Protein AF-A0A8J8EJA3-F1 (afdb_monomer)

Structure (mmCIF, N/CA/C/O backbone):
data_AF-A0A8J8EJA3-F1
#
_entry.id   AF-A0A8J8EJA3-F1
#
loop_
_atom_site.group_PDB
_atom_site.id
_atom_site.type_symbol
_atom_site.label_atom_id
_atom_site.label_alt_id
_atom_site.label_comp_id
_atom_site.label_asym_id
_atom_site.label_entity_id
_atom_site.label_seq_id
_atom_site.pdbx_PDB_ins_code
_atom_site.Cartn_x
_atom_site.Cartn_y
_atom_site.Cartn_z
_atom_site.occupancy
_atom_site.B_iso_or_equiv
_atom_site.auth_seq_id
_atom_site.auth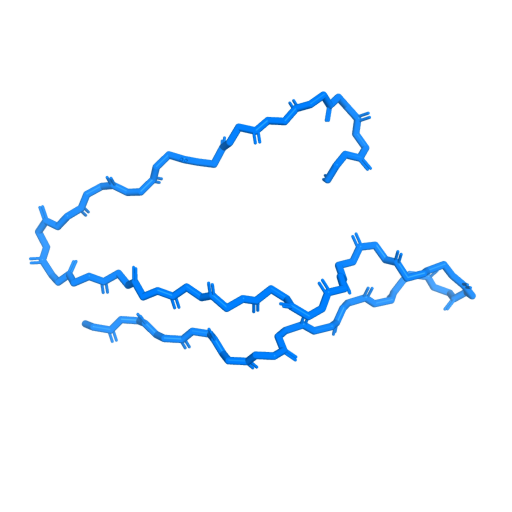_comp_id
_atom_site.auth_asym_id
_atom_site.auth_atom_id
_atom_site.pdbx_PDB_model_num
ATOM 1 N N . MET A 1 1 ? -11.829 -4.775 12.011 1.00 92.44 1 MET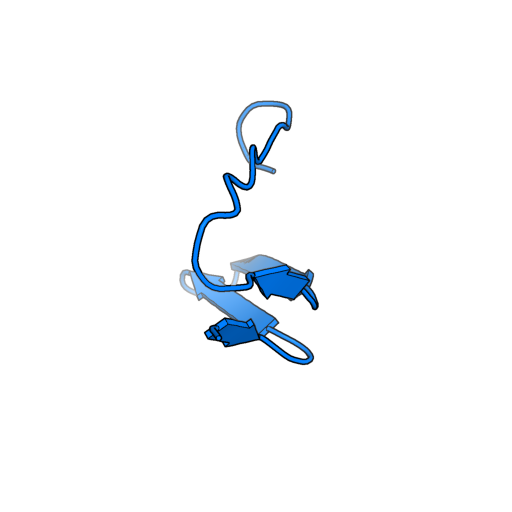 A N 1
ATOM 2 C CA . MET A 1 1 ? -10.451 -5.296 12.021 1.00 92.44 1 MET A CA 1
ATOM 3 C C . MET A 1 1 ? -10.155 -5.836 10.638 1.00 92.44 1 MET A C 1
ATOM 5 O O . MET A 1 1 ? -10.865 -6.728 10.187 1.00 92.44 1 MET A O 1
ATOM 9 N N . ILE A 1 2 ? -9.202 -5.217 9.951 1.00 97.75 2 ILE A N 1
ATOM 10 C CA . ILE A 1 2 ? -8.679 -5.628 8.647 1.00 97.75 2 ILE A CA 1
ATOM 11 C C . ILE A 1 2 ? -7.238 -6.067 8.879 1.00 97.75 2 ILE A C 1
ATOM 13 O O . ILE A 1 2 ? -6.516 -5.390 9.606 1.00 97.75 2 ILE A O 1
ATOM 17 N N . ILE A 1 3 ? -6.847 -7.185 8.276 1.00 98.00 3 ILE A N 1
ATOM 18 C CA . ILE A 1 3 ? -5.493 -7.731 8.354 1.00 98.00 3 ILE A CA 1
ATOM 19 C C . ILE A 1 3 ? -5.087 -8.133 6.936 1.00 98.00 3 ILE A C 1
ATOM 21 O O . ILE A 1 3 ? -5.857 -8.795 6.236 1.00 98.00 3 ILE A O 1
ATOM 25 N N . ALA A 1 4 ? -3.895 -7.721 6.521 1.00 97.69 4 ALA A N 1
ATOM 26 C CA . ALA A 1 4 ? -3.200 -8.261 5.364 1.00 97.69 4 ALA A CA 1
ATOM 27 C C . ALA A 1 4 ? -1.874 -8.849 5.846 1.00 97.69 4 ALA A C 1
ATOM 29 O O . ALA A 1 4 ? -1.107 -8.151 6.502 1.00 97.69 4 ALA A O 1
ATOM 30 N N . GLU A 1 5 ? -1.616 -10.111 5.513 1.00 98.19 5 GLU A N 1
ATOM 31 C CA . GLU A 1 5 ? -0.390 -10.830 5.868 1.00 98.19 5 GLU A CA 1
ATOM 32 C C . GLU A 1 5 ? 0.328 -11.246 4.590 1.00 98.19 5 GLU A C 1
ATOM 34 O O . GLU A 1 5 ? -0.2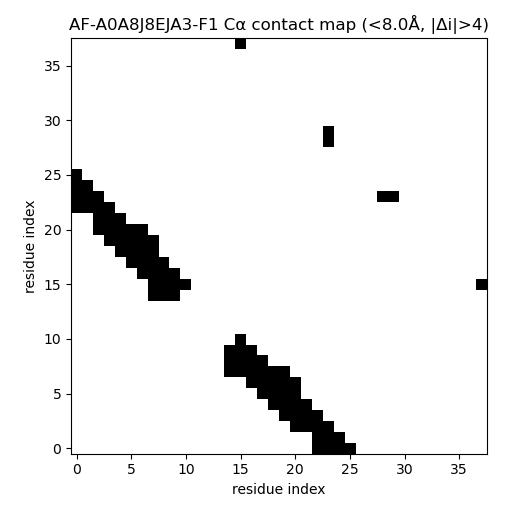94 -11.805 3.682 1.00 98.19 5 GLU A O 1
ATOM 39 N N . ASN A 1 6 ? 1.628 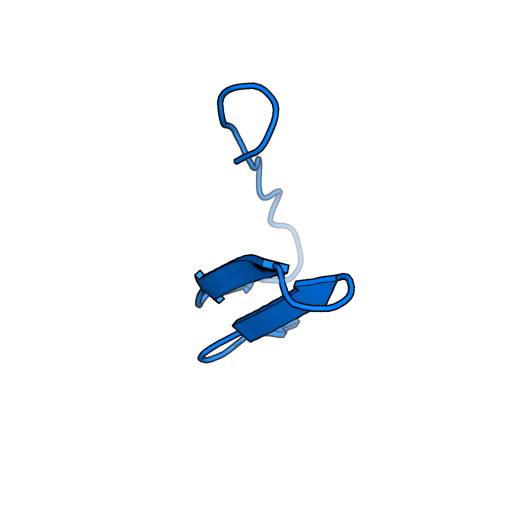-10.955 4.520 1.00 98.19 6 ASN A N 1
ATOM 40 C CA . ASN A 1 6 ? 2.509 -11.353 3.421 1.00 98.19 6 ASN A CA 1
ATOM 41 C C . ASN A 1 6 ? 1.918 -11.037 2.032 1.00 98.19 6 ASN A C 1
ATOM 43 O O . ASN A 1 6 ? 1.939 -11.867 1.114 1.00 98.19 6 ASN A O 1
ATOM 47 N N . LEU A 1 7 ? 1.343 -9.840 1.873 1.00 97.81 7 LEU A N 1
ATOM 48 C CA . LEU A 1 7 ? 0.666 -9.438 0.647 1.00 97.81 7 LEU A CA 1
ATOM 49 C C . LEU A 1 7 ? 1.673 -9.314 -0.495 1.00 97.81 7 LEU A C 1
ATOM 51 O O . LEU A 1 7 ? 2.688 -8.629 -0.386 1.00 97.81 7 LEU A O 1
ATOM 55 N N . ASN A 1 8 ? 1.352 -9.958 -1.613 1.00 97.88 8 ASN A N 1
ATOM 56 C CA . ASN A 1 8 ? 2.150 -9.940 -2.827 1.00 97.88 8 ASN A CA 1
ATOM 57 C C . ASN A 1 8 ? 1.256 -9.662 -4.032 1.00 97.88 8 ASN A C 1
ATOM 59 O O . ASN A 1 8 ? 0.296 -10.396 -4.264 1.00 97.88 8 ASN A O 1
ATOM 63 N N . ILE A 1 9 ? 1.567 -8.615 -4.798 1.00 97.50 9 ILE A N 1
ATOM 64 C CA . ILE A 1 9 ? 0.778 -8.204 -5.968 1.00 97.50 9 ILE A CA 1
ATOM 65 C C . ILE A 1 9 ? 1.688 -8.113 -7.185 1.00 97.50 9 ILE A C 1
ATOM 67 O O . ILE A 1 9 ? 2.748 -7.489 -7.133 1.00 97.50 9 ILE A O 1
ATOM 71 N N . TYR A 1 10 ? 1.238 -8.716 -8.284 1.00 98.00 10 TYR A N 1
ATOM 72 C CA . TYR A 1 10 ? 1.935 -8.736 -9.564 1.00 98.00 10 TYR A CA 1
ATOM 73 C C . TYR A 1 10 ? 1.072 -8.097 -10.653 1.00 98.00 10 TYR A C 1
ATOM 75 O O . TYR A 1 10 ? -0.118 -8.394 -10.761 1.00 98.00 10 TYR A O 1
ATOM 83 N N . TYR A 1 11 ? 1.697 -7.263 -11.477 1.00 96.75 11 TYR A N 1
ATOM 84 C CA . TYR A 1 11 ? 1.173 -6.807 -12.759 1.00 96.75 11 TYR A CA 1
ATOM 85 C C . TYR A 1 11 ? 2.084 -7.367 -13.851 1.00 96.75 11 TYR A C 1
ATOM 87 O O . TYR A 1 11 ? 3.254 -6.993 -13.944 1.00 96.75 11 TYR A O 1
ATOM 95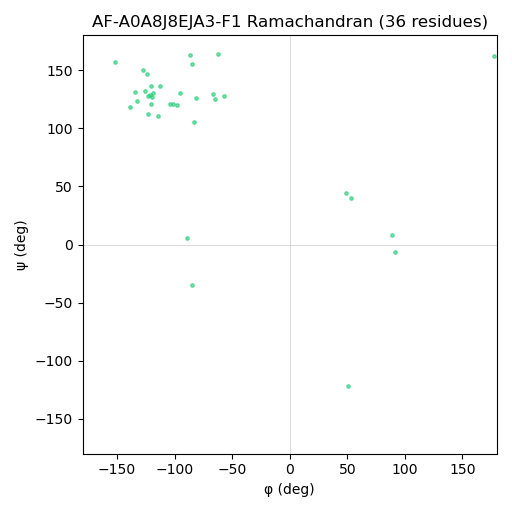 N N . ASP A 1 12 ? 1.569 -8.306 -14.641 1.00 96.44 12 ASP A N 1
ATOM 96 C CA . ASP A 1 12 ? 2.360 -9.123 -15.567 1.00 96.44 12 ASP A CA 1
ATOM 97 C C . ASP A 1 12 ? 3.580 -9.761 -14.868 1.00 96.44 12 ASP A C 1
ATOM 99 O O . ASP A 1 12 ? 3.438 -10.478 -13.878 1.00 96.44 12 ASP A O 1
ATOM 103 N N . ASN A 1 1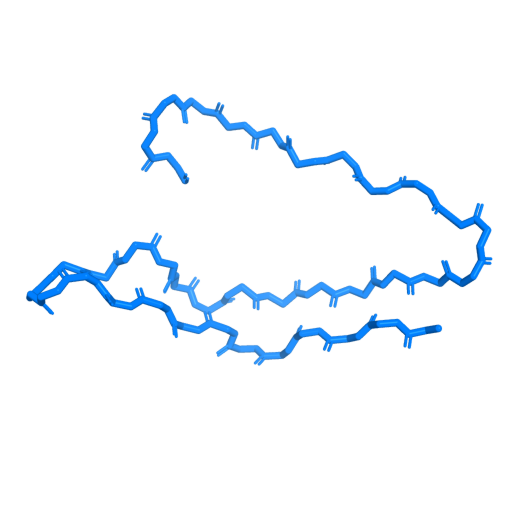3 ? 4.790 -9.480 -15.361 1.00 95.31 13 ASN A N 1
ATOM 104 C CA . ASN A 1 13 ? 6.049 -9.973 -14.798 1.00 95.31 13 ASN A CA 1
ATOM 105 C C . ASN A 1 13 ? 6.635 -9.040 -13.724 1.00 95.31 13 ASN A C 1
A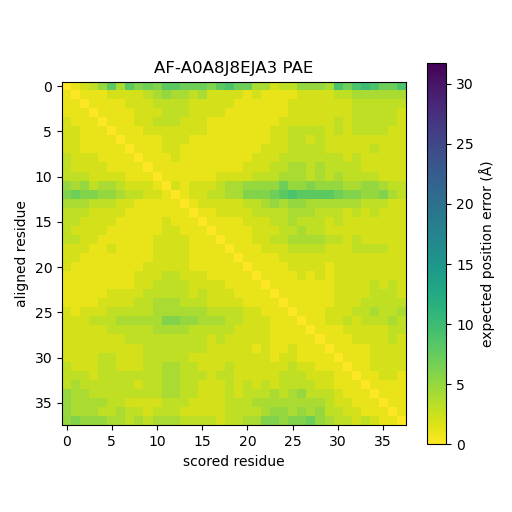TOM 107 O O . ASN A 1 13 ? 7.759 -9.256 -13.271 1.00 95.31 13 ASN A O 1
ATOM 111 N N . HIS A 1 14 ? 5.921 -7.980 -13.342 1.00 96.38 14 HIS A N 1
ATOM 112 C CA . HIS A 1 14 ? 6.383 -7.000 -12.369 1.00 96.38 14 HIS A CA 1
ATOM 113 C C . HIS A 1 14 ? 5.695 -7.201 -11.016 1.00 96.38 14 HIS A C 1
ATOM 115 O O . HIS A 1 14 ? 4.472 -7.121 -10.910 1.00 96.38 14 HIS A O 1
ATOM 121 N N . ARG A 1 15 ? 6.485 -7.436 -9.964 1.00 96.25 15 ARG A N 1
ATOM 122 C CA . ARG A 1 15 ? 6.000 -7.498 -8.580 1.00 96.25 15 ARG A CA 1
ATOM 123 C C . ARG A 1 15 ? 5.902 -6.080 -8.029 1.00 96.25 15 ARG A C 1
ATOM 125 O O . ARG A 1 15 ? 6.925 -5.470 -7.744 1.00 96.25 15 ARG A O 1
ATOM 132 N N . ALA A 1 16 ? 4.680 -5.572 -7.916 1.00 97.25 16 ALA A N 1
ATOM 133 C CA . ALA A 1 16 ? 4.418 -4.221 -7.429 1.00 97.25 16 ALA A CA 1
ATOM 134 C C . ALA A 1 16 ? 4.360 -4.149 -5.902 1.00 97.25 16 ALA A C 1
ATOM 136 O O . ALA A 1 16 ? 4.804 -3.167 -5.330 1.00 97.25 16 ALA A O 1
ATOM 137 N N . ILE A 1 17 ? 3.845 -5.190 -5.242 1.00 97.44 17 ILE A N 1
ATOM 138 C CA . ILE A 1 17 ? 3.835 -5.285 -3.779 1.00 97.44 17 ILE A CA 1
ATOM 139 C C . ILE A 1 17 ? 4.594 -6.543 -3.375 1.00 97.44 17 ILE A C 1
ATOM 141 O O . ILE A 1 17 ? 4.310 -7.634 -3.882 1.00 97.44 17 ILE A O 1
ATOM 145 N N . GLU A 1 18 ? 5.550 -6.384 -2.467 1.00 97.25 18 GLU A N 1
ATOM 146 C CA . GLU A 1 18 ? 6.393 -7.452 -1.942 1.00 97.25 18 GLU A CA 1
ATOM 147 C C . GLU A 1 18 ? 6.271 -7.521 -0.419 1.00 97.25 18 GLU A C 1
ATOM 149 O O . GLU A 1 18 ? 6.710 -6.621 0.289 1.00 97.25 18 GLU A O 1
ATOM 154 N N . ASP A 1 19 ? 5.678 -8.616 0.055 1.00 97.88 19 ASP A N 1
ATOM 155 C CA . ASP A 1 19 ? 5.621 -9.014 1.466 1.00 97.88 19 ASP A CA 1
ATOM 156 C C . ASP A 1 19 ? 5.077 -7.944 2.433 1.00 97.88 19 ASP A C 1
ATOM 158 O O . ASP A 1 19 ? 5.561 -7.761 3.550 1.00 97.88 19 ASP A O 1
ATOM 162 N N . VAL A 1 20 ? 4.037 -7.220 2.012 1.00 97.75 20 VAL A N 1
ATOM 163 C CA . VAL A 1 20 ? 3.438 -6.173 2.847 1.00 97.75 20 VAL A CA 1
ATOM 164 C C . VAL A 1 20 ? 2.482 -6.787 3.867 1.00 97.75 20 VAL A C 1
ATOM 166 O O . VAL A 1 20 ? 1.542 -7.494 3.510 1.00 97.75 20 VAL A O 1
ATOM 169 N N . THR A 1 21 ? 2.702 -6.470 5.143 1.00 98.25 21 THR A N 1
ATOM 170 C CA . THR A 1 21 ? 1.838 -6.878 6.258 1.00 98.25 21 THR A CA 1
ATOM 171 C C . THR A 1 21 ? 1.360 -5.645 7.016 1.00 98.25 21 THR A C 1
ATOM 173 O O . THR A 1 21 ? 2.175 -4.806 7.399 1.00 98.25 21 THR A O 1
ATOM 176 N N . PHE A 1 22 ? 0.047 -5.516 7.221 1.00 97.88 22 PHE A N 1
ATOM 177 C CA . PHE A 1 22 ? -0.531 -4.437 8.023 1.00 97.88 22 PHE A CA 1
ATOM 178 C C . PHE A 1 22 ? -1.859 -4.841 8.667 1.00 97.88 22 PHE A C 1
ATOM 180 O O . PHE A 1 22 ? -2.591 -5.697 8.168 1.00 97.88 22 PHE A O 1
ATOM 187 N N . GLU A 1 23 ? -2.191 -4.147 9.752 1.00 98.19 23 GLU A N 1
ATOM 188 C CA . GLU A 1 23 ? -3.454 -4.275 10.470 1.00 98.19 23 GLU A CA 1
ATOM 189 C C . GLU A 1 23 ? -4.136 -2.908 10.558 1.00 98.19 23 GLU A C 1
ATOM 191 O O . GLU A 1 23 ? -3.476 -1.870 10.637 1.00 98.19 23 GLU A O 1
ATOM 196 N N . LEU A 1 24 ? -5.468 -2.903 10.530 1.00 98.31 24 LEU A N 1
ATOM 197 C CA . LEU A 1 24 ? -6.280 -1.709 10.740 1.00 98.31 24 LEU A CA 1
ATOM 198 C C . LEU A 1 24 ? -7.487 -2.039 11.622 1.00 98.31 24 LEU A C 1
ATOM 200 O O . LEU A 1 24 ? -8.366 -2.835 11.255 1.00 98.31 24 LEU A O 1
ATOM 204 N N . ASN A 1 25 ? -7.557 -1.401 12.788 1.00 98.31 25 ASN A N 1
ATOM 205 C CA . ASN A 1 25 ? -8.649 -1.587 13.731 1.00 98.31 25 ASN A CA 1
ATOM 206 C C . ASN A 1 25 ? -9.829 -0.661 13.438 1.00 98.31 25 ASN A C 1
ATOM 208 O O . ASN A 1 25 ? -9.755 0.328 12.709 1.00 98.31 25 ASN A O 1
ATOM 212 N N . THR A 1 26 ? -10.977 -1.004 14.017 1.00 98.00 26 THR A N 1
ATOM 213 C CA . THR A 1 26 ? -12.180 -0.181 13.897 1.00 98.00 26 THR A CA 1
ATOM 214 C C . THR A 1 26 ? -11.951 1.170 14.574 1.00 98.00 26 THR A C 1
ATOM 216 O O . THR A 1 26 ? -11.620 1.216 15.753 1.00 98.00 26 THR A O 1
ATOM 219 N N . GLY A 1 27 ? -12.171 2.263 13.841 1.00 98.12 27 GLY A N 1
ATOM 220 C CA . GLY A 1 27 ? -11.988 3.630 14.342 1.00 98.12 27 GLY A CA 1
ATOM 221 C C . GLY A 1 27 ? -10.596 4.220 14.099 1.00 98.12 27 GLY A C 1
ATOM 222 O O . GLY A 1 27 ? -10.406 5.410 14.337 1.00 98.12 27 GLY A O 1
ATOM 223 N N . GLU A 1 28 ? -9.644 3.437 13.588 1.00 97.94 28 GLU A N 1
ATOM 224 C CA . GLU A 1 28 ? -8.331 3.935 13.170 1.00 97.94 28 GLU A CA 1
ATOM 225 C C . GLU A 1 28 ? -8.366 4.485 11.736 1.00 97.94 28 GLU A C 1
ATOM 227 O O . GLU A 1 28 ? -9.202 4.110 10.912 1.00 97.94 28 GLU A O 1
ATOM 232 N N . THR A 1 29 ? -7.435 5.387 11.429 1.00 97.62 29 THR A N 1
ATOM 233 C CA . THR A 1 29 ? -7.159 5.853 10.064 1.00 97.62 29 THR A CA 1
ATOM 234 C C . THR A 1 29 ? -5.708 5.535 9.735 1.00 97.62 29 THR A C 1
ATOM 236 O O . THR A 1 29 ? -4.808 6.014 10.422 1.00 97.62 29 THR A O 1
ATOM 239 N N . LEU A 1 30 ? -5.482 4.746 8.684 1.00 97.31 30 LEU A N 1
ATOM 240 C CA . LEU A 1 30 ? -4.148 4.389 8.203 1.00 97.31 30 LEU A CA 1
ATOM 241 C C . LEU A 1 30 ? -3.795 5.230 6.973 1.00 97.31 30 LEU A C 1
ATOM 243 O O . LEU A 1 30 ? -4.493 5.186 5.962 1.00 97.31 30 LEU A O 1
ATOM 247 N N . LEU A 1 31 ? -2.704 5.989 7.066 1.00 97.62 31 LEU A N 1
ATOM 248 C CA . LEU A 1 31 ? -2.141 6.761 5.962 1.00 97.62 31 LEU A CA 1
ATOM 249 C C . LEU A 1 31 ? -0.985 5.978 5.333 1.00 97.62 31 LEU A C 1
ATOM 251 O O . LEU A 1 31 ? 0.009 5.708 6.003 1.00 97.62 31 LEU A O 1
ATOM 255 N N . LEU A 1 32 ? -1.101 5.657 4.046 1.00 95.31 32 LEU A N 1
ATOM 256 C CA . LEU A 1 32 ? -0.008 5.095 3.254 1.00 95.31 32 LEU A CA 1
ATOM 257 C C . LEU A 1 32 ? 0.703 6.226 2.505 1.00 95.31 32 LEU A C 1
ATOM 259 O O . LEU A 1 32 ? 0.055 7.049 1.859 1.00 95.31 32 LEU A O 1
ATOM 263 N N . LEU A 1 33 ? 2.031 6.269 2.606 1.00 96.38 33 LEU A N 1
ATOM 264 C CA . LEU A 1 33 ? 2.889 7.255 1.949 1.00 96.38 33 LEU A CA 1
ATOM 265 C C . LEU A 1 33 ? 3.980 6.543 1.159 1.00 96.38 33 LEU A C 1
ATOM 267 O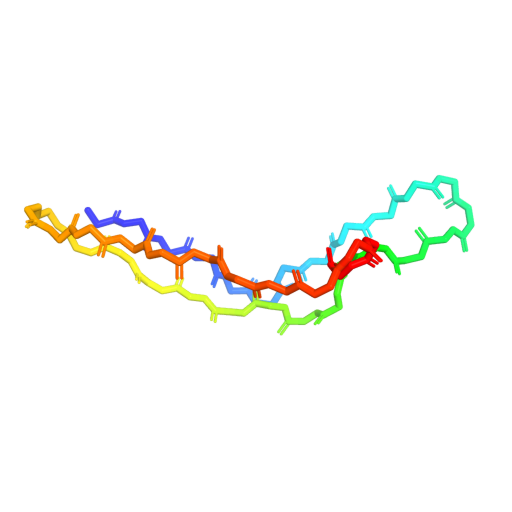 O . LEU A 1 33 ? 4.454 5.484 1.559 1.00 96.38 33 LEU A O 1
ATOM 271 N N . GLY A 1 34 ? 4.427 7.178 0.084 1.00 95.75 34 GLY A N 1
ATOM 272 C CA . GLY A 1 34 ? 5.541 6.700 -0.716 1.00 95.75 34 GLY A CA 1
ATOM 273 C C . GLY A 1 34 ? 5.792 7.606 -1.918 1.00 95.75 34 GLY A C 1
ATOM 274 O O . GLY A 1 34 ? 4.925 8.409 -2.278 1.00 95.75 34 GLY A O 1
ATOM 275 N N . PRO A 1 35 ? 6.983 7.524 -2.530 1.00 97.56 35 PRO A N 1
ATOM 276 C CA . PRO A 1 35 ? 7.210 8.115 -3.841 1.00 97.56 35 PRO A CA 1
ATOM 277 C C . PRO A 1 35 ? 6.307 7.450 -4.891 1.00 97.56 35 PRO A C 1
ATOM 279 O O . PRO A 1 35 ? 5.781 6.357 -4.686 1.00 97.56 35 PRO A O 1
ATOM 282 N N . ASN A 1 36 ? 6.153 8.092 -6.049 1.00 96.56 36 ASN A N 1
ATOM 283 C CA . ASN A 1 36 ? 5.417 7.493 -7.162 1.00 96.56 36 ASN A CA 1
ATOM 284 C C . ASN A 1 36 ? 6.035 6.141 -7.550 1.00 96.56 36 ASN A C 1
ATOM 286 O O . ASN A 1 36 ? 7.233 6.071 -7.827 1.00 96.56 36 ASN A O 1
ATOM 290 N N . GLY A 1 37 ? 5.197 5.104 -7.614 1.00 92.06 37 GLY A N 1
ATOM 291 C CA . GLY A 1 37 ? 5.606 3.741 -7.962 1.00 92.06 37 GLY A CA 1
ATOM 292 C C . GLY A 1 37 ? 6.056 2.872 -6.784 1.00 92.06 37 GLY A C 1
ATOM 293 O O . GLY A 1 37 ? 6.568 1.786 -7.040 1.00 92.06 37 GLY A O 1
ATOM 294 N N . ALA A 1 38 ? 5.896 3.344 -5.542 1.00 90.69 38 ALA A N 1
ATOM 295 C CA . ALA A 1 38 ? 5.971 2.511 -4.339 1.00 90.69 38 ALA A CA 1
ATOM 296 C C . ALA A 1 38 ? 4.689 1.697 -4.108 1.00 90.69 38 ALA A C 1
ATOM 298 O O . ALA A 1 38 ? 3.620 2.116 -4.616 1.00 90.69 38 ALA A O 1
#

pLDDT: mean 96.95, std 1.74, range [90.69, 98.31]

Radius of gyration: 12.07 Å; Cα contacts (8 Å, |Δi|>4): 45; chains: 1; bounding box: 19×20×30 Å

Foldseek 3Di:
DDWDAQDWDDDVPDTQDGGDTDDDDPPDDDDDDDDPSD

Secondary structure (DSSP, 8-state):
-EEEEEEEEEETTEEEEEEEEEEE-TT--PPP--STT-

Nearest PDB structures (foldseek):
  4u00-assembly1_A  TM=9.321E-01  e=7.514E-01  Thermus thermophilus HB8
  7f04-assembly1_A  TM=7.338E-01  e=1.061E+00  Escherichia coli BL21(DE3)
  4khz-assembly1_B  TM=8.374E-01  e=4.525E+00  Escherichia coli DH1
  8zx1-assembly1_D  TM=8.425E-01  e=5.964E+00  Escherichia coli

Sequence (38 aa):
MIIAENLNIYYDNHRAIEDVTFELNTGETLLLLGPNGA

Solvent-acc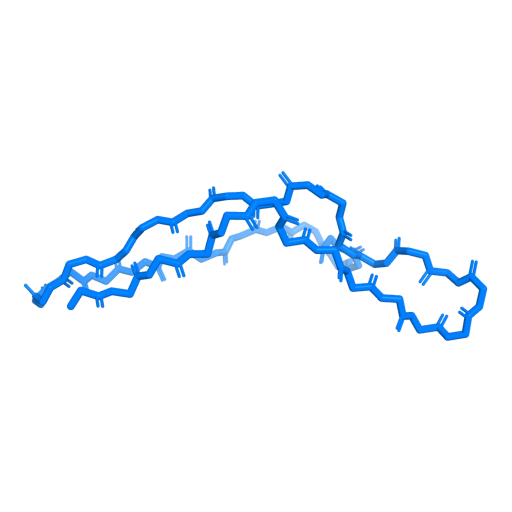essible surface area (backbone atoms only — not comparable to full-atom values): 2658 Å² total; per-residue (Å²): 110,47,77,44,72,65,35,69,41,68,58,88,95,42,74,70,38,77,62,46,65,53,75,46,54,81,92,64,84,88,84,87,85,71,65,95,90,101

Mean predicted aligned error: 2.33 Å